Protein AF-A0A975Y784-F1 (afdb_monomer)

Secondary structure (DSSP, 8-state):
----PEEEEEEEE--HHHHHHHH-GGGHHHHHHHHHHHHHHHHTTEEEEEEEET---TT-TT-----------PPP---------PPPP------

Foldseek 3Di:
DPLDQAEEEEEDEDPPVCPCVCCDDPNVNVVVVVVVVQVVSVVVSHGYDYHYPPDDPPPPPPDPPPDDDDDDDDDDPDDDDDDDDDDDDDDDDDD

Solvent-accessible surface area (backbone atoms only — not comparable to full-atom values): 6583 Å² total; per-residue (Å²): 130,90,79,77,57,46,81,45,80,46,78,47,75,66,58,79,88,47,41,64,65,48,35,30,86,92,39,51,45,40,51,52,54,51,52,54,51,42,55,55,27,48,77,70,50,28,43,67,49,82,44,58,57,96,54,83,78,86,76,67,90,78,68,80,78,88,72,81,82,70,91,74,75,80,80,81,82,82,78,86,83,88,80,90,82,82,86,83,88,86,84,86,84,89,132

Structure (mmCIF, N/CA/C/O backbone):
data_AF-A0A975Y784-F1
#
_entry.id   AF-A0A975Y784-F1
#
loop_
_atom_site.group_PDB
_atom_site.id
_atom_site.type_symbol
_atom_site.label_atom_id
_atom_site.label_alt_id
_atom_site.label_comp_id
_atom_site.label_asym_id
_atom_site.label_entity_id
_atom_site.label_seq_id
_atom_site.pdbx_PDB_ins_code
_atom_site.Cartn_x
_atom_site.Cartn_y
_atom_site.Cartn_z
_atom_site.occupancy
_atom_site.B_iso_or_equiv
_atom_site.auth_seq_id
_atom_site.auth_comp_id
_atom_site.auth_asym_id
_atom_site.auth_atom_id
_atom_site.pdbx_PDB_model_num
ATOM 1 N N . MET A 1 1 ? -15.851 8.332 25.802 1.00 43.16 1 MET A N 1
ATOM 2 C CA . MET A 1 1 ? -15.569 6.884 25.721 1.00 43.16 1 MET A CA 1
ATOM 3 C C . MET A 1 1 ? -14.298 6.719 24.912 1.00 43.16 1 MET A C 1
ATOM 5 O O . MET A 1 1 ? -14.251 7.254 23.812 1.00 43.16 1 MET A O 1
ATOM 9 N N . SER A 1 2 ? -13.258 6.079 25.451 1.00 53.00 2 SER A N 1
ATOM 10 C CA . SER A 1 2 ? -12.060 5.758 24.670 1.00 53.00 2 SER A CA 1
ATOM 11 C C . SER A 1 2 ? -12.402 4.603 23.728 1.00 53.00 2 SER A C 1
ATOM 13 O O . SER A 1 2 ? -12.475 3.443 24.130 1.00 53.00 2 SER A O 1
ATOM 15 N N . HIS A 1 3 ? -12.689 4.920 22.467 1.00 62.72 3 HIS A N 1
ATOM 16 C CA . HIS A 1 3 ? -12.816 3.895 21.438 1.00 62.72 3 HIS A CA 1
ATOM 17 C C . HIS A 1 3 ? -11.409 3.402 21.112 1.00 62.72 3 HIS A C 1
ATOM 19 O O . HIS A 1 3 ? -10.681 4.020 20.343 1.00 62.72 3 HIS A O 1
ATOM 25 N N . THR A 1 4 ? -10.996 2.312 21.755 1.00 78.19 4 THR A N 1
ATOM 26 C CA . THR A 1 4 ? -9.756 1.630 21.387 1.00 78.19 4 THR A CA 1
ATOM 27 C C . THR A 1 4 ? -9.954 1.013 20.005 1.00 78.19 4 THR A C 1
ATOM 29 O O . THR A 1 4 ? -10.751 0.091 19.823 1.00 78.19 4 THR A O 1
ATOM 32 N N . LEU A 1 5 ? -9.276 1.570 19.000 1.00 82.19 5 LEU A N 1
ATOM 33 C CA . LEU A 1 5 ? -9.321 1.036 17.641 1.00 82.19 5 LEU A CA 1
ATOM 34 C C . LEU A 1 5 ? -8.678 -0.355 17.625 1.00 82.19 5 LEU A C 1
ATOM 36 O O . LEU A 1 5 ? -7.590 -0.569 18.168 1.00 82.19 5 LEU A O 1
ATOM 40 N N . LYS A 1 6 ? -9.344 -1.320 1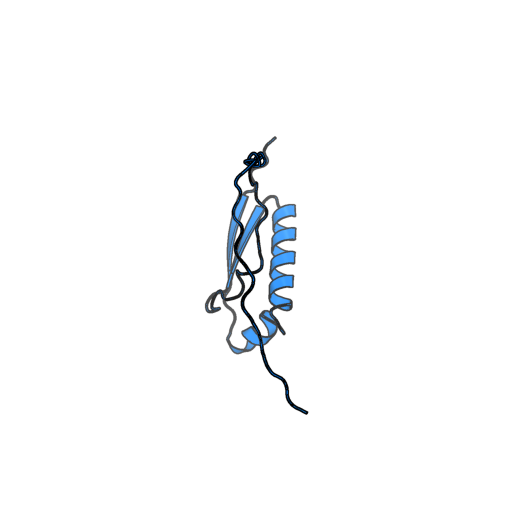6.988 1.00 91.69 6 LY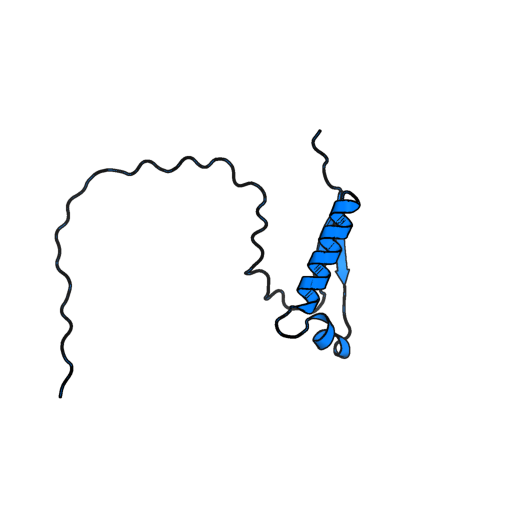S A N 1
ATOM 41 C CA . LYS A 1 6 ? -8.805 -2.679 16.841 1.00 91.69 6 LYS A CA 1
ATOM 42 C C . LYS A 1 6 ? -7.617 -2.650 15.881 1.00 91.69 6 LYS A C 1
ATOM 44 O O . LYS A 1 6 ? -7.666 -1.994 14.849 1.00 91.69 6 LYS A O 1
ATOM 49 N N . ARG A 1 7 ? -6.537 -3.367 16.186 1.00 94.12 7 ARG A N 1
ATOM 50 C CA . ARG A 1 7 ? -5.318 -3.336 15.360 1.00 94.12 7 ARG A CA 1
ATOM 51 C C . ARG A 1 7 ? -5.335 -4.450 14.317 1.00 94.12 7 ARG A C 1
ATOM 53 O O . ARG A 1 7 ? -5.647 -5.590 14.647 1.00 94.12 7 ARG A O 1
ATOM 60 N N . ALA A 1 8 ? -4.957 -4.127 13.085 1.00 94.06 8 ALA A N 1
ATOM 61 C CA . ALA A 1 8 ? -4.823 -5.078 11.987 1.00 94.06 8 ALA A CA 1
ATOM 62 C C . ALA A 1 8 ? -3.471 -4.914 11.275 1.00 94.06 8 ALA A C 1
ATOM 64 O O . ALA A 1 8 ? -3.012 -3.803 11.010 1.00 94.06 8 ALA A O 1
ATOM 65 N N . TRP A 1 9 ? -2.817 -6.033 10.966 1.00 95.50 9 TRP A N 1
ATOM 66 C CA . TRP A 1 9 ? -1.533 -6.070 10.264 1.00 95.50 9 TRP A CA 1
ATOM 67 C C . TRP A 1 9 ? -1.701 -6.746 8.912 1.00 95.50 9 TRP A C 1
ATOM 69 O O . TRP A 1 9 ? -2.151 -7.886 8.834 1.00 95.50 9 TRP A O 1
ATOM 79 N N . ILE A 1 10 ? -1.320 -6.038 7.853 1.00 93.81 10 ILE A N 1
ATOM 80 C CA . ILE A 1 10 ? -1.427 -6.512 6.478 1.00 93.81 10 ILE A CA 1
ATOM 81 C C . ILE A 1 10 ? -0.017 -6.592 5.909 1.00 93.81 10 ILE A C 1
ATOM 83 O O . ILE A 1 10 ? 0.699 -5.595 5.876 1.00 93.81 10 ILE A O 1
ATOM 87 N N . ARG A 1 11 ? 0.381 -7.774 5.439 1.00 94.25 11 ARG A N 1
ATOM 88 C CA . ARG A 1 11 ? 1.626 -7.969 4.695 1.00 94.25 11 ARG A CA 1
ATOM 89 C C . ARG A 1 11 ? 1.287 -8.403 3.281 1.00 94.25 11 ARG A C 1
ATOM 91 O O . ARG A 1 11 ? 0.606 -9.407 3.100 1.00 94.25 11 ARG A O 1
ATOM 98 N N . ILE A 1 12 ? 1.772 -7.6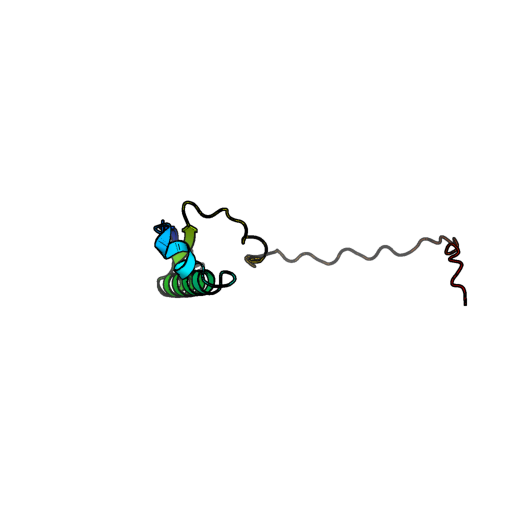53 2.299 1.00 92.75 12 ILE A N 1
ATOM 99 C CA . ILE A 1 12 ? 1.522 -7.920 0.880 1.00 92.75 12 ILE A CA 1
ATOM 100 C C . ILE A 1 12 ? 2.857 -8.141 0.178 1.00 92.75 12 ILE A C 1
ATOM 102 O O . ILE A 1 12 ? 3.834 -7.439 0.440 1.00 92.75 12 ILE A O 1
ATOM 106 N N . ALA A 1 13 ? 2.900 -9.126 -0.710 1.00 94.00 13 ALA A N 1
ATOM 107 C CA . ALA A 1 13 ? 3.997 -9.334 -1.639 1.00 94.00 13 ALA A CA 1
ATOM 108 C C . ALA A 1 13 ? 3.503 -9.018 -3.052 1.00 94.00 13 ALA A C 1
ATOM 110 O O . ALA A 1 13 ? 2.372 -9.345 -3.403 1.00 94.00 13 ALA A O 1
ATOM 111 N N . PHE A 1 14 ? 4.362 -8.391 -3.849 1.00 92.12 14 PHE A N 1
ATOM 112 C CA . PHE A 1 14 ? 4.106 -8.131 -5.260 1.00 92.12 14 PHE A CA 1
ATOM 113 C C . PHE A 1 14 ? 5.141 -8.870 -6.090 1.00 92.12 14 PHE A C 1
ATOM 115 O O . PHE A 1 14 ? 6.316 -8.923 -5.698 1.00 92.12 14 PHE A O 1
ATOM 122 N N . ASP A 1 15 ? 4.705 -9.395 -7.233 1.00 94.50 15 ASP A N 1
ATOM 123 C CA . ASP A 1 15 ? 5.631 -9.920 -8.224 1.00 94.50 15 ASP A CA 1
ATOM 124 C C . ASP A 1 15 ? 6.592 -8.809 -8.669 1.00 94.50 15 ASP A C 1
ATOM 126 O O . ASP A 1 15 ? 6.253 -7.622 -8.707 1.00 94.50 15 ASP A O 1
ATOM 130 N N . SER A 1 16 ? 7.817 -9.206 -8.978 1.00 89.44 16 SER A N 1
ATOM 131 C CA . SER A 1 16 ? 8.884 -8.365 -9.499 1.00 89.44 16 SER A CA 1
ATOM 132 C C . SER A 1 16 ? 8.444 -7.495 -10.681 1.00 89.44 16 SER A C 1
ATOM 134 O O . SER A 1 16 ? 8.769 -6.306 -10.695 1.00 89.44 16 SER A O 1
ATOM 136 N N . GLU A 1 17 ? 7.644 -8.039 -11.602 1.00 94.31 17 GLU A N 1
ATOM 137 C CA . GLU A 1 17 ? 7.126 -7.326 -12.779 1.00 94.31 17 GLU A CA 1
ATOM 138 C C . GLU A 1 17 ? 6.140 -6.204 -12.414 1.00 94.31 17 GLU A C 1
ATOM 140 O O . GLU A 1 17 ? 6.040 -5.188 -13.109 1.00 94.31 17 GLU A O 1
ATOM 145 N N . ASP A 1 18 ? 5.448 -6.340 -11.281 1.00 94.31 18 ASP A N 1
ATOM 146 C CA . ASP A 1 18 ? 4.439 -5.387 -10.822 1.00 94.31 18 ASP A CA 1
ATOM 147 C C . ASP A 1 18 ? 4.963 -4.394 -9.786 1.00 94.31 18 ASP A C 1
ATOM 149 O O . ASP A 1 18 ? 4.364 -3.328 -9.610 1.00 94.31 18 ASP A O 1
ATOM 153 N N . LYS A 1 19 ? 6.117 -4.662 -9.153 1.00 91.31 19 LYS A N 1
ATOM 154 C CA . LYS A 1 19 ? 6.731 -3.745 -8.176 1.00 91.31 19 LYS A CA 1
ATOM 155 C C . LYS A 1 19 ? 6.822 -2.322 -8.724 1.00 91.31 19 LYS A C 1
ATOM 157 O O . LYS A 1 19 ? 6.379 -1.384 -8.065 1.00 91.31 19 LYS A O 1
ATOM 162 N N . GLY A 1 20 ? 7.318 -2.141 -9.948 1.00 92.06 20 GLY A N 1
ATOM 163 C CA . GLY A 1 20 ? 7.443 -0.811 -10.556 1.00 92.06 20 GLY A CA 1
ATOM 164 C C . GLY A 1 20 ? 6.116 -0.043 -10.627 1.00 92.06 20 GLY A C 1
ATOM 165 O O . GLY A 1 20 ? 6.072 1.151 -10.320 1.00 92.06 20 GLY A O 1
ATOM 166 N N . LYS A 1 21 ? 5.020 -0.735 -10.960 1.00 94.50 21 LYS A N 1
ATOM 167 C CA . LYS A 1 21 ? 3.670 -0.154 -11.048 1.00 94.50 21 LYS A CA 1
ATOM 168 C C . LYS A 1 21 ? 3.119 0.171 -9.661 1.00 94.50 21 LYS A C 1
ATOM 170 O O . LYS A 1 21 ? 2.557 1.245 -9.455 1.00 94.50 21 LYS A O 1
ATOM 175 N N . VAL A 1 22 ? 3.317 -0.730 -8.702 1.00 94.25 22 VAL A N 1
ATOM 176 C CA . VAL A 1 22 ? 2.811 -0.610 -7.329 1.00 94.25 22 VAL A CA 1
ATOM 177 C C . VAL A 1 22 ? 3.508 0.506 -6.561 1.00 94.25 22 VAL A C 1
ATOM 179 O O . VAL A 1 22 ? 2.838 1.341 -5.960 1.00 94.25 22 VAL A O 1
ATOM 182 N N . PHE A 1 23 ? 4.841 0.571 -6.598 1.00 93.62 23 PHE A N 1
ATOM 183 C CA . PHE A 1 23 ? 5.567 1.693 -6.001 1.00 93.62 23 PHE A CA 1
ATOM 184 C C . PHE A 1 23 ? 5.239 2.990 -6.748 1.00 93.62 23 PHE A C 1
ATOM 186 O O . PHE A 1 23 ? 4.977 4.027 -6.130 1.00 93.62 23 PHE A O 1
ATOM 193 N N . GLY A 1 24 ? 5.175 2.927 -8.079 1.00 95.00 24 GLY A N 1
ATOM 194 C CA . GLY A 1 24 ? 4.991 4.090 -8.932 1.00 95.00 24 GLY A CA 1
ATOM 195 C C . GLY A 1 24 ? 6.189 5.043 -8.870 1.00 95.00 24 GLY A C 1
ATOM 196 O O . GLY A 1 24 ? 7.125 4.895 -8.079 1.00 95.00 24 GLY A O 1
ATOM 197 N N . ARG A 1 25 ? 6.174 6.079 -9.713 1.00 94.12 25 ARG A N 1
ATOM 198 C CA . ARG A 1 25 ? 7.266 7.063 -9.753 1.00 94.12 25 ARG A CA 1
ATOM 199 C C . ARG A 1 25 ? 7.338 7.843 -8.435 1.00 94.12 25 ARG A C 1
ATOM 201 O O . ARG A 1 25 ? 6.411 8.595 -8.122 1.00 94.12 25 ARG A O 1
ATOM 208 N N . GLY A 1 26 ? 8.448 7.682 -7.714 1.00 93.00 26 GLY A N 1
ATOM 209 C CA . GLY A 1 26 ? 8.701 8.330 -6.423 1.00 93.00 26 GLY A CA 1
ATOM 210 C C . GLY A 1 26 ? 7.880 7.763 -5.261 1.00 93.00 26 GLY A C 1
ATOM 211 O O . GLY A 1 26 ? 7.694 8.455 -4.270 1.00 93.00 26 GLY A O 1
ATOM 212 N N . GLY A 1 27 ? 7.322 6.552 -5.384 1.00 93.50 27 GLY A N 1
ATOM 213 C CA . GLY A 1 27 ? 6.507 5.959 -4.317 1.00 93.50 27 GLY A CA 1
ATOM 214 C C . GLY A 1 27 ? 5.069 6.489 -4.243 1.00 93.50 27 GLY A C 1
ATOM 215 O O . GLY A 1 27 ? 4.339 6.145 -3.318 1.00 93.50 27 GLY A O 1
ATOM 216 N N . ARG A 1 28 ? 4.637 7.332 -5.191 1.00 96.12 28 ARG A N 1
ATOM 217 C CA 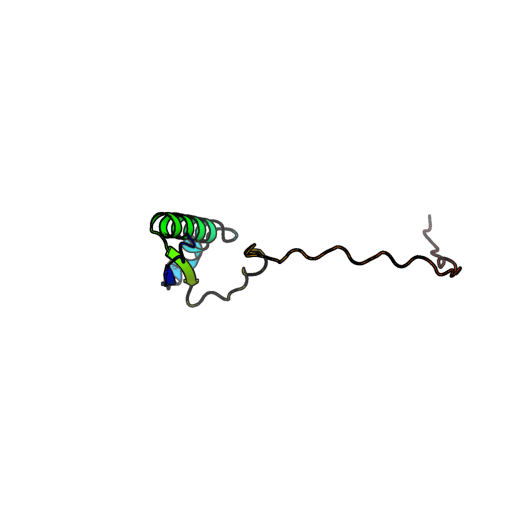. ARG A 1 28 ? 3.320 7.994 -5.133 1.00 96.12 28 ARG A CA 1
ATOM 218 C C . ARG A 1 28 ? 2.153 7.013 -5.115 1.00 96.12 28 ARG A C 1
ATOM 220 O O . ARG A 1 28 ? 1.197 7.231 -4.379 1.00 96.12 28 ARG A O 1
ATOM 227 N N . ASN A 1 29 ? 2.234 5.943 -5.905 1.00 96.56 29 ASN A N 1
ATOM 228 C CA . ASN A 1 29 ? 1.139 4.982 -5.986 1.00 96.56 29 ASN A CA 1
ATOM 229 C C . ASN A 1 29 ? 1.020 4.188 -4.680 1.00 96.56 29 ASN A C 1
ATOM 231 O O . ASN A 1 29 ? -0.058 4.107 -4.097 1.00 96.56 29 ASN A O 1
ATOM 235 N N . ILE A 1 30 ? 2.142 3.705 -4.137 1.00 94.50 30 ILE A N 1
ATOM 236 C CA . ILE A 1 30 ? 2.096 2.971 -2.873 1.00 94.50 30 ILE A CA 1
ATOM 237 C C . ILE A 1 30 ? 1.666 3.848 -1.691 1.00 94.50 30 ILE A C 1
ATOM 239 O O . ILE A 1 30 ? 0.999 3.357 -0.783 1.00 94.50 30 ILE A O 1
ATOM 243 N N . GLN A 1 31 ? 1.995 5.143 -1.706 1.00 95.25 31 GLN A N 1
ATOM 244 C CA . GLN A 1 31 ? 1.489 6.078 -0.701 1.00 95.25 31 GLN A CA 1
ATOM 245 C C . GLN A 1 31 ? -0.027 6.278 -0.825 1.00 95.25 31 GLN A C 1
ATOM 247 O O . GLN A 1 31 ? -0.719 6.221 0.185 1.00 95.25 31 GLN A O 1
ATOM 252 N N . ALA A 1 32 ? -0.569 6.400 -2.042 1.00 96.81 32 ALA A N 1
ATOM 253 C CA . ALA A 1 32 ? -2.017 6.467 -2.246 1.00 96.81 32 ALA A CA 1
ATOM 254 C C . ALA A 1 32 ? -2.730 5.209 -1.719 1.00 96.81 32 ALA A C 1
ATOM 256 O O . ALA A 1 32 ? -3.722 5.315 -1.000 1.00 96.81 32 ALA A O 1
ATOM 257 N N . ILE A 1 33 ? -2.184 4.021 -2.003 1.00 95.12 33 ILE A N 1
ATOM 258 C CA . ILE A 1 33 ? -2.706 2.747 -1.487 1.00 95.12 33 ILE A CA 1
ATOM 259 C C . ILE A 1 33 ? -2.712 2.737 0.051 1.00 95.12 33 ILE A C 1
ATOM 261 O O . ILE A 1 33 ? -3.722 2.375 0.655 1.00 95.12 33 ILE A O 1
ATOM 265 N N . ARG A 1 34 ? -1.618 3.171 0.698 1.00 95.19 34 ARG A N 1
ATOM 266 C CA . ARG A 1 34 ? -1.532 3.281 2.168 1.00 95.19 34 ARG A CA 1
ATOM 267 C C . ARG A 1 34 ? -2.617 4.195 2.734 1.00 95.19 34 ARG A C 1
ATOM 269 O O . ARG A 1 34 ? -3.288 3.798 3.682 1.00 95.19 34 ARG A O 1
ATOM 276 N N . THR A 1 35 ? -2.813 5.370 2.137 1.00 96.25 35 THR A N 1
ATOM 277 C CA . THR A 1 35 ? -3.824 6.340 2.578 1.00 96.25 35 THR A CA 1
ATOM 278 C C . THR A 1 35 ? -5.238 5.775 2.478 1.00 96.25 35 THR A C 1
ATOM 280 O O . THR A 1 35 ? -6.000 5.868 3.436 1.00 96.25 35 THR A O 1
ATOM 283 N N . VAL A 1 36 ? -5.586 5.142 1.353 1.00 97.19 36 VAL A N 1
ATOM 284 C CA . VAL A 1 36 ? -6.925 4.558 1.155 1.00 97.19 36 VAL A CA 1
ATOM 285 C C . VAL A 1 36 ? -7.197 3.438 2.161 1.00 97.19 36 VAL A C 1
ATOM 287 O O . VAL A 1 36 ? -8.286 3.376 2.731 1.00 97.19 36 VAL A O 1
ATOM 290 N N . ILE A 1 37 ? -6.210 2.575 2.416 1.00 96.19 37 ILE A N 1
ATOM 291 C CA . ILE A 1 37 ? -6.338 1.495 3.403 1.00 96.19 37 ILE A CA 1
ATOM 292 C C . ILE A 1 37 ? -6.517 2.062 4.814 1.00 96.19 37 ILE A C 1
ATOM 294 O O . ILE A 1 37 ? -7.386 1.586 5.539 1.00 96.19 37 ILE A O 1
ATOM 298 N N . ALA A 1 38 ? -5.735 3.075 5.198 1.00 94.31 38 ALA A N 1
ATOM 299 C CA . ALA A 1 38 ? -5.835 3.687 6.522 1.00 94.31 38 ALA A CA 1
ATOM 300 C C . ALA A 1 38 ? -7.209 4.342 6.741 1.00 94.31 38 ALA A C 1
ATOM 302 O O . ALA A 1 38 ? -7.862 4.052 7.739 1.00 94.31 38 ALA A O 1
ATOM 303 N N . ALA A 1 39 ? -7.691 5.124 5.769 1.00 95.94 39 ALA A N 1
ATOM 304 C CA . ALA A 1 39 ? -9.012 5.752 5.835 1.00 95.94 39 ALA A CA 1
ATOM 305 C C . ALA A 1 39 ? -10.143 4.712 5.907 1.00 95.94 39 ALA A C 1
ATOM 307 O O . ALA A 1 39 ? -11.074 4.838 6.698 1.00 95.94 39 ALA A O 1
ATOM 308 N N . SER A 1 40 ? -10.046 3.641 5.114 1.00 96.12 40 SER A N 1
ATOM 309 C CA . SER A 1 40 ? -11.033 2.554 5.143 1.00 96.12 40 SER A CA 1
ATOM 310 C C . SER A 1 40 ? -11.030 1.814 6.485 1.00 96.12 40 SER A C 1
ATOM 312 O O . SER A 1 40 ? -12.086 1.426 6.980 1.00 96.12 40 SER A O 1
ATOM 314 N N . ALA A 1 41 ? -9.851 1.624 7.083 1.00 94.56 41 ALA A N 1
ATOM 315 C CA . ALA A 1 41 ? -9.709 0.995 8.389 1.00 94.56 41 ALA A CA 1
ATOM 316 C C . ALA A 1 41 ? -10.325 1.848 9.500 1.00 94.56 41 ALA A C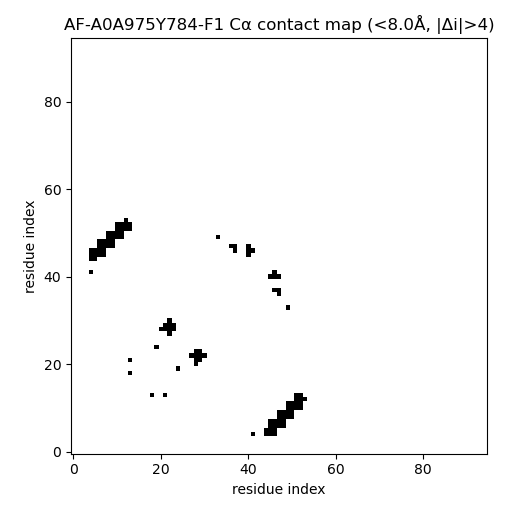 1
ATOM 318 O O . ALA A 1 41 ? -11.072 1.317 10.320 1.00 94.56 41 ALA A O 1
ATOM 319 N N . GLU A 1 42 ? -10.071 3.156 9.487 1.00 92.56 42 GLU A N 1
ATOM 320 C CA . GLU A 1 42 ? -10.622 4.099 10.459 1.00 92.56 42 GLU A CA 1
ATOM 321 C C . GLU A 1 42 ? -12.157 4.087 10.438 1.00 92.56 42 GLU A C 1
ATOM 323 O O . GLU A 1 42 ? -12.787 3.925 11.484 1.00 92.56 42 GLU A O 1
ATOM 328 N N . LEU A 1 43 ? -12.760 4.119 9.241 1.00 94.00 43 LEU A N 1
ATOM 329 C CA . LEU A 1 43 ? -14.214 4.002 9.060 1.00 94.00 43 LEU A CA 1
ATOM 330 C C . LEU A 1 43 ? -14.784 2.681 9.602 1.00 94.00 43 LEU A C 1
ATOM 332 O O . LEU A 1 43 ? -15.943 2.626 10.009 1.00 94.00 43 LEU A O 1
ATOM 336 N N . ALA A 1 44 ? -13.976 1.621 9.624 1.00 93.75 44 ALA A N 1
ATOM 337 C CA . ALA A 1 44 ? -14.344 0.319 10.171 1.00 93.75 44 ALA A CA 1
ATOM 338 C C . ALA A 1 44 ? -14.021 0.164 11.674 1.00 93.75 44 ALA A C 1
ATOM 340 O O . ALA A 1 44 ? -14.291 -0.893 12.247 1.00 93.75 44 ALA A O 1
ATOM 341 N N . GLY A 1 45 ? -13.440 1.178 12.327 1.00 94.12 45 GLY A N 1
ATOM 342 C CA . GLY A 1 45 ? -13.020 1.113 13.731 1.00 94.12 45 GLY A CA 1
ATOM 343 C C . GLY A 1 45 ? -11.705 0.353 13.959 1.00 94.12 45 GLY A C 1
ATOM 344 O O . GLY A 1 45 ? -11.490 -0.216 15.036 1.00 94.12 45 GLY A O 1
ATOM 345 N N . TYR A 1 46 ? -10.832 0.325 12.950 1.00 95.12 46 TYR A N 1
ATOM 346 C CA . TYR A 1 46 ? -9.524 -0.323 12.989 1.00 95.12 46 TYR A CA 1
ATOM 347 C C . TYR A 1 46 ? -8.370 0.667 12.784 1.00 95.12 46 TYR A C 1
ATOM 349 O O . TYR A 1 46 ? -8.489 1.662 12.081 1.00 95.12 46 TYR A O 1
ATOM 357 N N . SER A 1 47 ? -7.210 0.328 13.343 1.00 92.19 47 SER A N 1
ATOM 358 C CA . SER A 1 47 ? -5.906 0.895 12.990 1.00 92.19 47 SER A CA 1
ATOM 359 C C . SER A 1 47 ? -5.102 -0.159 12.224 1.00 92.19 47 SER A C 1
ATOM 361 O O . SER A 1 47 ? -5.000 -1.308 12.669 1.00 92.19 47 SER A O 1
ATOM 363 N N . VAL A 1 48 ? -4.552 0.200 11.059 1.00 95.19 48 VAL A N 1
ATOM 364 C CA . VAL A 1 48 ? -3.873 -0.740 10.152 1.00 95.19 48 VAL A CA 1
ATOM 365 C C . VAL A 1 48 ? -2.395 -0.408 9.982 1.00 95.19 48 VAL A C 1
ATOM 367 O O . VAL A 1 48 ? -2.019 0.729 9.718 1.00 95.19 48 VAL A O 1
ATOM 370 N N . TYR A 1 49 ? -1.556 -1.442 10.032 1.00 93.94 49 TYR A N 1
ATOM 371 C CA . TYR A 1 49 ? -0.162 -1.385 9.598 1.00 93.94 49 TYR A CA 1
ATOM 372 C C . TYR A 1 49 ? 0.022 -2.203 8.315 1.00 93.94 49 TYR A C 1
ATOM 374 O O . TYR A 1 49 ? -0.225 -3.411 8.306 1.00 93.94 49 TYR A O 1
ATOM 382 N N . LEU A 1 50 ? 0.468 -1.543 7.241 1.00 93.69 50 LEU A N 1
ATOM 383 C CA . LEU A 1 50 ? 0.752 -2.170 5.949 1.00 93.69 50 LEU A CA 1
ATOM 384 C C . LEU A 1 50 ? 2.260 -2.368 5.746 1.00 93.69 50 LEU A C 1
ATOM 386 O O . LEU A 1 50 ? 3.025 -1.400 5.668 1.00 93.69 50 LEU A O 1
ATOM 390 N N . ASP A 1 51 ? 2.664 -3.619 5.567 1.00 91.38 51 ASP A N 1
ATOM 391 C CA . ASP A 1 51 ? 4.023 -4.048 5.258 1.00 91.38 51 ASP A CA 1
ATOM 392 C C . ASP A 1 51 ? 4.118 -4.603 3.834 1.00 91.38 51 ASP A C 1
ATOM 394 O O . ASP A 1 51 ? 3.218 -5.302 3.364 1.00 91.38 51 ASP A O 1
ATOM 398 N N . ILE A 1 52 ? 5.222 -4.312 3.148 1.00 91.38 52 ILE A N 1
ATOM 399 C CA . ILE A 1 52 ? 5.453 -4.787 1.780 1.00 91.38 52 ILE A CA 1
ATOM 400 C C . ILE A 1 52 ? 6.670 -5.691 1.793 1.00 91.38 52 ILE A C 1
ATOM 402 O O . ILE A 1 52 ? 7.801 -5.243 1.987 1.00 91.38 52 ILE A O 1
ATOM 406 N N . TYR A 1 53 ? 6.427 -6.975 1.568 1.00 88.12 53 TYR A N 1
ATOM 407 C CA . TYR A 1 53 ? 7.467 -7.985 1.579 1.00 88.12 53 TYR A CA 1
ATOM 408 C C . TYR A 1 53 ? 8.447 -7.785 0.413 1.00 88.12 53 TYR A C 1
ATOM 410 O O . TYR A 1 53 ? 8.052 -7.538 -0.728 1.00 88.12 53 TYR A O 1
ATOM 418 N N . GLY A 1 54 ? 9.747 -7.890 0.699 1.00 79.12 54 GLY A N 1
ATOM 419 C CA . GLY A 1 54 ? 10.796 -7.734 -0.312 1.00 79.12 54 GLY A CA 1
ATOM 420 C C . GLY A 1 54 ? 10.963 -6.302 -0.840 1.00 79.12 54 GLY A C 1
ATOM 421 O O . GLY A 1 54 ? 11.495 -6.125 -1.939 1.00 79.12 54 GLY A O 1
ATOM 422 N N . SER A 1 55 ? 10.492 -5.301 -0.089 1.00 69.44 55 SER A N 1
ATOM 423 C CA . SER A 1 55 ? 10.861 -3.892 -0.239 1.00 69.44 55 SER A CA 1
ATOM 424 C C . SER A 1 55 ? 11.804 -3.521 0.897 1.00 69.44 55 SER A C 1
ATOM 426 O O . SER A 1 55 ? 11.437 -3.659 2.062 1.00 69.44 55 SER A O 1
ATOM 428 N N . THR A 1 56 ? 13.005 -3.023 0.601 1.00 59.41 56 THR A N 1
ATOM 429 C CA . THR A 1 56 ? 13.814 -2.365 1.633 1.00 59.41 56 THR A CA 1
ATOM 430 C C . THR A 1 56 ? 13.025 -1.158 2.139 1.00 59.41 56 THR A C 1
ATOM 432 O O . THR A 1 56 ? 12.510 -0.360 1.355 1.00 59.41 56 THR A O 1
ATOM 435 N N . ALA A 1 57 ? 12.849 -1.056 3.455 1.00 55.69 57 ALA A N 1
ATOM 436 C CA . ALA A 1 57 ? 12.024 -0.049 4.121 1.00 55.69 57 ALA A CA 1
ATOM 437 C C . ALA A 1 57 ? 12.650 1.367 4.088 1.00 55.69 57 ALA A C 1
ATOM 439 O O . ALA A 1 57 ? 12.655 2.067 5.093 1.00 55.69 57 ALA A O 1
ATOM 440 N N . GLN A 1 58 ? 13.178 1.805 2.942 1.00 52.41 58 GLN A N 1
ATOM 441 C CA . GLN A 1 58 ? 13.875 3.086 2.759 1.00 52.41 58 GLN A CA 1
ATOM 442 C C . GLN A 1 58 ? 12.943 4.311 2.683 1.00 52.41 58 GLN A C 1
ATOM 444 O O . GLN A 1 58 ? 13.369 5.372 2.252 1.00 52.41 58 GLN A O 1
ATOM 449 N N . ASN A 1 59 ? 11.671 4.196 3.078 1.00 50.06 59 ASN A N 1
ATOM 450 C CA . ASN A 1 59 ? 10.721 5.318 3.041 1.00 50.06 59 ASN A CA 1
ATOM 451 C C . ASN A 1 59 ? 10.014 5.553 4.386 1.00 50.06 59 ASN A C 1
ATOM 453 O O . ASN A 1 59 ? 8.858 5.971 4.422 1.00 50.06 59 ASN A O 1
ATOM 457 N N . ARG A 1 60 ? 10.681 5.225 5.502 1.00 52.25 60 ARG A N 1
ATOM 458 C CA . ARG A 1 60 ? 10.200 5.551 6.856 1.00 52.25 60 ARG A CA 1
ATOM 459 C C . ARG A 1 60 ? 10.598 6.956 7.329 1.00 52.25 60 ARG A C 1
ATOM 461 O O . ARG A 1 60 ? 10.151 7.355 8.394 1.00 52.25 60 ARG A O 1
ATOM 468 N N . ASP A 1 61 ? 11.333 7.728 6.530 1.00 45.91 61 ASP A N 1
ATOM 469 C CA . ASP A 1 61 ? 11.848 9.044 6.943 1.00 45.91 61 ASP A CA 1
ATOM 470 C C . ASP A 1 61 ? 10.830 10.201 6.829 1.00 45.91 61 ASP A C 1
ATOM 472 O O . ASP A 1 61 ? 11.187 11.353 7.053 1.00 45.91 61 ASP A O 1
ATOM 476 N N . GLY A 1 62 ? 9.561 9.932 6.489 1.00 46.31 62 GLY A N 1
ATOM 477 C CA . GLY A 1 62 ? 8.552 10.981 6.256 1.00 46.31 62 GLY A CA 1
ATOM 478 C C . GLY A 1 62 ? 7.218 10.830 6.989 1.00 46.31 62 GLY A C 1
ATOM 479 O O . GLY A 1 62 ? 6.337 11.656 6.785 1.00 46.31 62 GLY A O 1
ATOM 480 N N . MET A 1 63 ? 7.037 9.796 7.813 1.00 45.00 63 MET A N 1
ATOM 481 C CA . MET A 1 63 ? 5.791 9.580 8.560 1.00 45.00 63 MET A CA 1
ATOM 482 C C . MET A 1 63 ? 6.078 9.738 10.053 1.00 45.00 63 MET A C 1
ATOM 484 O O . MET A 1 63 ? 6.238 8.750 10.770 1.00 45.00 63 MET A O 1
ATOM 488 N N . SER A 1 64 ? 6.167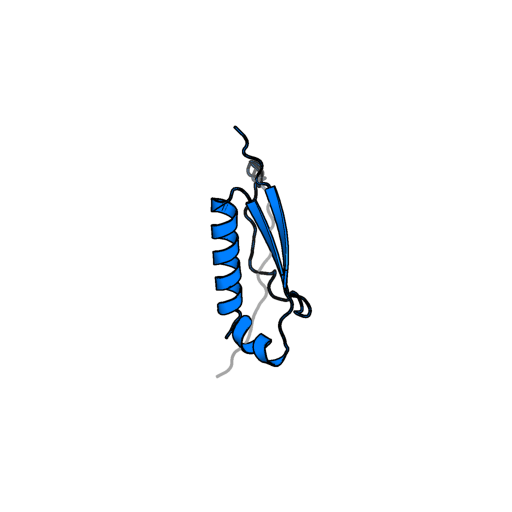 10.982 10.526 1.00 41.75 64 SER A N 1
ATOM 489 C CA . SER A 1 64 ? 5.903 11.266 11.935 1.00 41.75 64 SER A CA 1
ATOM 490 C C . SER A 1 64 ? 4.429 10.943 12.174 1.00 41.75 64 SER A C 1
ATOM 492 O O . SER A 1 64 ? 3.553 11.723 11.806 1.00 41.75 64 SER A O 1
ATOM 494 N N . PHE A 1 65 ? 4.154 9.756 12.711 1.00 41.88 65 PHE A N 1
ATOM 495 C CA . PHE A 1 65 ? 2.903 9.518 13.416 1.00 41.88 65 PHE A CA 1
ATOM 496 C C . PHE A 1 65 ? 2.882 10.512 14.577 1.00 41.88 65 PHE A C 1
ATOM 498 O O . PHE A 1 65 ? 3.659 10.388 15.523 1.00 41.88 65 PHE A O 1
ATOM 505 N N . ASP A 1 66 ? 2.065 11.548 14.429 1.00 43.62 66 ASP A N 1
ATOM 506 C CA . ASP A 1 66 ? 1.682 12.459 15.497 1.00 43.62 66 ASP A CA 1
ATOM 507 C C . ASP A 1 66 ? 0.718 11.696 16.415 1.00 43.62 66 ASP A C 1
ATOM 509 O O . ASP A 1 66 ? -0.498 11.812 16.318 1.00 43.62 66 ASP A O 1
ATOM 513 N N . GLU A 1 67 ? 1.269 10.799 17.231 1.00 43.94 67 GLU A N 1
ATOM 514 C CA . GLU A 1 67 ? 0.577 10.234 18.385 1.00 43.94 67 GLU A CA 1
ATOM 515 C C . GLU A 1 67 ? 1.256 10.803 19.638 1.00 43.94 67 GLU A C 1
ATOM 517 O O . GLU A 1 67 ? 2.333 10.372 20.046 1.00 43.94 67 GLU A O 1
ATOM 522 N N . GLU A 1 68 ? 0.611 11.838 20.182 1.00 49.25 68 GLU A N 1
ATOM 523 C CA . GLU A 1 68 ? 0.621 12.246 21.591 1.00 49.25 68 GLU A CA 1
ATOM 524 C C . GLU A 1 68 ? 2.003 12.442 22.240 1.00 49.25 68 GLU A C 1
ATOM 526 O O . GLU A 1 68 ? 2.469 11.638 23.047 1.00 49.25 68 GLU A O 1
ATOM 531 N N . GLN A 1 69 ? 2.624 13.600 21.987 1.00 39.12 69 GLN A N 1
ATOM 532 C CA . GLN A 1 69 ? 3.620 14.159 22.905 1.00 39.12 69 GLN A CA 1
ATOM 533 C C . GLN A 1 69 ? 2.942 15.152 23.853 1.00 39.12 69 GLN A C 1
ATOM 535 O O . GLN A 1 69 ? 2.813 16.341 23.578 1.00 39.12 69 GLN A O 1
ATOM 540 N N . GLU A 1 70 ? 2.459 14.586 24.955 1.00 44.81 70 GLU A N 1
ATOM 541 C CA . GLU A 1 70 ? 2.544 15.108 26.319 1.00 44.81 70 GLU A CA 1
ATOM 542 C C . GLU A 1 70 ? 3.103 16.539 26.434 1.00 44.81 70 GLU A C 1
ATOM 544 O O . GLU A 1 70 ? 4.246 16.824 26.069 1.00 44.81 70 GLU A O 1
ATOM 549 N N . GLU A 1 71 ? 2.257 17.411 26.977 1.00 48.31 71 GLU A N 1
ATOM 550 C CA . GLU A 1 71 ? 2.428 18.808 27.376 1.00 48.31 71 GLU A CA 1
ATOM 551 C C . GLU A 1 71 ? 3.823 19.127 27.972 1.00 48.31 71 GLU A C 1
ATOM 553 O O . GLU A 1 71 ? 4.015 19.278 29.178 1.00 48.31 71 GLU A O 1
ATOM 558 N N . ARG A 1 72 ? 4.855 19.230 27.125 1.00 50.78 72 ARG A N 1
ATOM 559 C CA . ARG A 1 72 ? 6.205 19.628 27.540 1.00 50.78 72 ARG A CA 1
ATOM 560 C C . ARG A 1 72 ? 6.263 21.142 27.672 1.00 50.78 72 ARG A C 1
ATOM 562 O O . ARG A 1 72 ? 6.483 21.866 26.702 1.00 50.78 72 ARG A O 1
ATOM 569 N N . LEU A 1 73 ? 6.094 21.601 28.909 1.00 56.06 73 LEU A N 1
ATOM 570 C CA . LEU A 1 73 ? 6.402 22.963 29.340 1.00 56.06 73 LEU A CA 1
ATOM 571 C C . LEU A 1 73 ? 7.756 23.426 28.758 1.00 56.06 73 LEU A C 1
ATOM 573 O O . LEU A 1 73 ? 8.729 22.662 28.784 1.00 56.06 73 LEU A O 1
ATOM 577 N N . PRO A 1 74 ? 7.862 24.668 28.250 1.00 57.50 74 PRO A N 1
ATOM 578 C CA . PRO A 1 74 ? 9.118 25.169 27.715 1.00 57.50 74 PRO A CA 1
ATOM 579 C C . PRO A 1 74 ? 10.174 25.260 28.830 1.00 57.50 74 PRO A C 1
ATOM 581 O O . PRO A 1 74 ? 9.864 25.716 29.935 1.00 57.50 74 PRO A O 1
ATOM 584 N N . PRO A 1 75 ? 11.437 24.873 28.567 1.00 54.75 75 PRO A N 1
ATOM 585 C CA . PRO A 1 75 ? 12.495 25.001 29.558 1.00 54.75 75 PRO A CA 1
ATOM 586 C C . PRO A 1 75 ? 12.750 26.487 29.869 1.00 54.75 75 PRO A C 1
ATOM 588 O O . PRO A 1 75 ? 12.757 27.319 28.951 1.00 54.75 75 PRO A O 1
ATOM 591 N N . PRO A 1 76 ? 12.980 26.857 31.143 1.00 50.09 76 PRO A N 1
ATOM 592 C CA . PRO A 1 76 ? 13.242 28.240 31.508 1.00 50.09 76 PRO A CA 1
ATOM 593 C C . PRO A 1 76 ? 14.557 28.703 30.870 1.00 50.09 76 PRO A C 1
ATOM 595 O O . PRO A 1 76 ? 15.608 28.086 31.043 1.00 50.09 76 PRO A O 1
ATOM 598 N N . ARG A 1 77 ? 14.503 29.814 30.121 1.00 52.50 77 ARG A N 1
ATOM 599 C CA . ARG A 1 77 ? 15.689 30.465 29.550 1.00 52.50 77 ARG A CA 1
ATOM 600 C C . ARG A 1 77 ? 16.596 30.932 30.690 1.00 52.50 77 ARG A C 1
ATOM 602 O O . ARG A 1 77 ? 16.295 31.915 31.364 1.00 52.50 77 ARG A O 1
ATOM 609 N N . SER A 1 78 ? 17.717 30.243 30.889 1.00 50.75 78 SER A N 1
ATOM 610 C CA . SER A 1 78 ? 18.764 30.668 31.813 1.00 50.75 78 SER A CA 1
ATOM 611 C C . SER A 1 78 ? 19.420 31.947 31.293 1.00 50.75 78 SER A C 1
ATOM 613 O O . SER A 1 78 ? 20.123 31.958 30.280 1.00 50.75 78 SER A O 1
ATOM 615 N N . ARG A 1 79 ? 19.149 33.035 32.003 1.00 49.69 79 ARG A N 1
ATOM 616 C CA . ARG A 1 79 ? 19.799 34.335 31.892 1.00 49.69 79 ARG A CA 1
ATOM 617 C C . ARG A 1 79 ? 21.285 34.235 32.277 1.00 49.69 79 ARG A C 1
ATOM 619 O O . ARG A 1 79 ? 21.628 33.580 33.252 1.00 49.69 79 ARG A O 1
ATOM 626 N N . GLU A 1 80 ? 22.105 34.975 31.526 1.00 47.34 80 GLU A N 1
ATOM 627 C CA . GLU A 1 80 ? 23.513 35.343 31.770 1.00 47.34 80 GLU A CA 1
ATOM 628 C C . GLU A 1 80 ? 24.592 34.249 31.693 1.00 47.34 80 GLU A C 1
ATOM 630 O O . GLU A 1 80 ? 24.739 33.431 32.594 1.00 47.34 80 GLU A O 1
ATOM 635 N N . ARG A 1 81 ? 25.518 34.404 30.728 1.00 47.06 81 ARG A N 1
ATOM 636 C CA . ARG A 1 81 ? 26.906 34.800 31.044 1.00 47.06 81 ARG A CA 1
ATOM 637 C C . ARG A 1 81 ? 27.705 35.250 29.810 1.00 47.06 81 ARG A C 1
ATOM 639 O O . ARG A 1 81 ? 27.714 34.624 28.760 1.00 47.06 81 ARG A O 1
ATOM 646 N N . ARG A 1 82 ? 28.350 36.396 30.022 1.00 45.44 82 ARG A N 1
ATOM 647 C CA . ARG A 1 82 ? 29.388 37.110 29.264 1.00 45.44 82 ARG A CA 1
ATOM 648 C C . ARG A 1 82 ? 30.407 36.192 28.569 1.00 45.44 82 ARG A C 1
ATOM 650 O O . ARG A 1 82 ? 30.835 35.209 29.161 1.00 45.44 82 ARG A O 1
ATOM 657 N N . GLY A 1 83 ? 30.901 36.606 27.399 1.00 42.66 83 GLY A N 1
ATOM 658 C CA . GLY A 1 83 ? 32.077 35.989 26.775 1.00 42.66 83 GLY A CA 1
ATOM 659 C C . GLY A 1 83 ? 32.409 36.552 25.394 1.00 42.66 83 GLY A C 1
ATOM 660 O O . GLY A 1 83 ? 31.994 36.015 24.378 1.00 42.66 83 GLY A O 1
ATOM 661 N N . HIS A 1 84 ? 33.137 37.662 25.376 1.00 46.12 84 HIS A N 1
ATOM 662 C CA . HIS A 1 84 ? 33.830 38.246 24.226 1.00 46.12 84 HIS A CA 1
ATOM 663 C C . HIS A 1 84 ? 34.773 37.208 23.591 1.00 46.12 84 HIS A C 1
ATOM 665 O O . HIS A 1 84 ? 35.549 36.669 24.359 1.00 46.12 84 HIS A O 1
ATOM 671 N N . HIS A 1 85 ? 34.740 36.959 22.268 1.00 49.97 85 HIS A N 1
ATOM 672 C CA . HIS A 1 85 ? 35.907 36.609 21.423 1.00 49.97 85 HIS A CA 1
ATOM 673 C C . HIS A 1 85 ? 35.592 36.758 19.912 1.00 49.97 85 HIS A C 1
ATOM 675 O O . HIS A 1 85 ? 34.435 36.623 19.507 1.00 49.97 85 HIS A O 1
ATOM 681 N N . PRO A 1 86 ? 36.594 37.111 19.078 1.00 47.12 86 PRO A N 1
ATOM 682 C CA . PRO A 1 86 ? 36.422 37.754 17.775 1.00 47.12 86 PRO A CA 1
ATOM 683 C C . PRO A 1 86 ? 36.323 36.756 16.610 1.00 47.12 86 PRO A C 1
ATOM 685 O O . PRO A 1 86 ? 36.9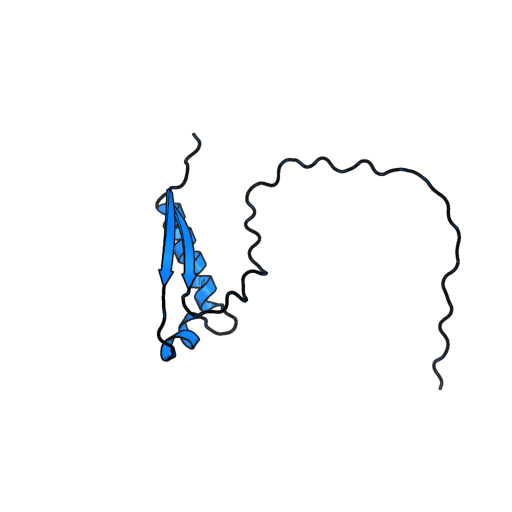00 35.672 16.642 1.00 47.12 86 PRO A O 1
ATOM 688 N N . ARG A 1 87 ? 35.607 37.146 15.547 1.00 53.44 87 ARG A N 1
ATOM 689 C CA . ARG A 1 87 ? 35.459 36.358 14.310 1.00 53.44 87 ARG A CA 1
ATOM 690 C C . ARG A 1 87 ? 36.802 36.252 13.558 1.00 53.44 87 ARG A C 1
ATOM 692 O O . ARG A 1 87 ? 37.440 37.288 13.365 1.00 53.44 87 ARG A O 1
ATOM 699 N N . PRO A 1 88 ? 37.219 35.060 13.091 1.00 50.97 88 PRO A N 1
ATOM 700 C CA . PRO A 1 88 ? 38.441 34.902 12.310 1.00 50.97 88 PRO A CA 1
ATOM 701 C C . PRO A 1 88 ? 38.280 35.351 10.847 1.00 50.97 88 PRO A C 1
ATOM 703 O O . PRO A 1 88 ? 37.203 35.308 10.254 1.00 50.97 88 PRO A O 1
ATOM 706 N N . ILE A 1 89 ? 39.411 35.806 10.314 1.00 55.44 89 ILE A N 1
ATOM 707 C CA . ILE A 1 89 ? 39.677 36.440 9.018 1.00 55.44 89 ILE A CA 1
ATOM 708 C C . ILE A 1 89 ? 39.414 35.499 7.833 1.00 55.44 89 ILE A C 1
ATOM 710 O O . ILE A 1 89 ? 39.887 34.366 7.828 1.00 55.44 89 ILE A O 1
ATOM 714 N N . ALA A 1 90 ? 38.791 36.020 6.771 1.00 53.53 90 ALA A N 1
ATOM 715 C CA . ALA A 1 90 ? 38.852 35.437 5.431 1.00 53.53 90 ALA A CA 1
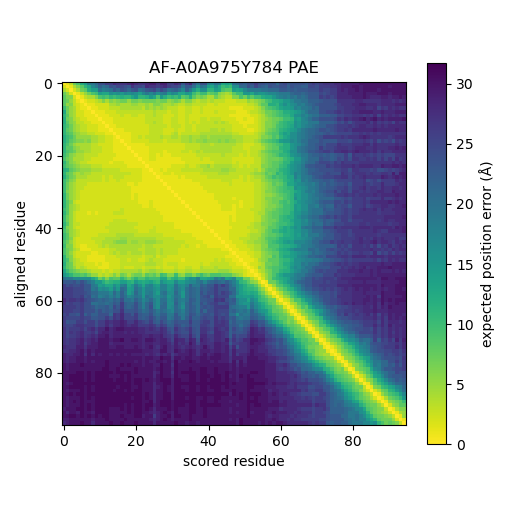ATOM 716 C C . ALA A 1 90 ? 39.406 36.472 4.430 1.00 53.53 90 ALA A C 1
ATOM 718 O O . ALA A 1 90 ? 38.783 37.497 4.162 1.00 53.53 90 ALA A O 1
ATOM 719 N N . LYS A 1 91 ? 40.592 36.198 3.878 1.00 58.91 91 LYS A N 1
ATOM 720 C CA . LYS A 1 91 ? 41.138 36.754 2.621 1.00 58.91 91 LYS A CA 1
ATOM 721 C C . LYS A 1 91 ? 41.440 35.550 1.702 1.00 58.91 91 LYS A C 1
ATOM 723 O O . LYS A 1 91 ? 41.630 34.470 2.261 1.00 58.91 91 LYS A O 1
ATOM 728 N N . PRO A 1 92 ? 41.633 35.678 0.372 1.00 46.53 92 PRO A N 1
ATOM 729 C CA . PRO A 1 92 ? 41.388 36.794 -0.554 1.00 46.53 92 PRO A CA 1
ATOM 730 C C . PRO A 1 92 ? 40.529 36.367 -1.777 1.00 46.53 92 PRO A C 1
ATOM 732 O O . PRO A 1 92 ? 40.381 35.181 -2.060 1.00 46.53 92 PRO A O 1
ATOM 735 N N . ARG A 1 93 ? 40.024 37.312 -2.583 1.00 50.03 93 ARG A N 1
ATOM 736 C CA . ARG A 1 93 ? 39.715 37.036 -4.001 1.00 50.03 93 ARG A CA 1
ATOM 737 C C . ARG A 1 93 ? 40.320 38.123 -4.880 1.00 50.03 93 ARG A C 1
ATOM 739 O O . ARG A 1 93 ? 39.994 39.295 -4.746 1.00 50.03 93 ARG A O 1
ATOM 746 N N . THR A 1 94 ? 41.235 37.677 -5.725 1.00 50.19 94 THR A N 1
ATOM 747 C CA . THR A 1 94 ? 41.893 38.380 -6.822 1.00 50.19 94 THR A CA 1
ATOM 748 C C . THR A 1 94 ? 40.895 38.861 -7.873 1.00 50.19 94 THR A C 1
ATOM 750 O O . THR A 1 94 ? 39.986 38.119 -8.253 1.00 50.19 94 THR A O 1
ATOM 753 N N . ARG A 1 95 ? 41.135 40.064 -8.399 1.00 43.69 95 ARG A N 1
ATOM 754 C CA . ARG A 1 95 ? 41.121 40.349 -9.835 1.00 43.69 95 ARG A CA 1
ATOM 755 C C . ARG A 1 95 ? 42.020 41.544 -10.116 1.00 43.69 95 ARG A C 1
ATOM 757 O O . ARG A 1 95 ? 41.983 42.481 -9.292 1.00 43.69 95 ARG A O 1
#

Organism: NCBI:txid1357546

Nearest PDB structures (foldseek):
  1gtz-assembly1_C  TM=6.198E-01  e=1.684E+00  Streptomyces coelicolor
  8xhs-assembly1_A  TM=6.514E-01  e=3.117E+00  Kurthia massiliensis
  8u9o-assembly1_B  TM=4.946E-01  e=9.105E-01  Acetivibrio thermocellus DSM 1313
  2cjf-assembly1_C  TM=5.622E-01  e=6.174E+00  Streptomyces coelicolor
  4bqq-assembly1_A  TM=4.375E-01  e=8.690E+00  Lomovskayavirus C31

Mean predicted aligned error: 16.46 Å

pLDDT: mean 73.16, std 22.09, range [39.12, 97.19]

InterPro domains:
  IPR020627 RNA-binding protein KhpA [PTHR34654] (6-54)

Radius of gyration: 24.74 Å; Cα contacts (8 Å, |Δi|>4): 56; chains: 1; bounding box: 58×50×45 Å

Sequence (95 aa):
MSHTLKRAWIRIAFDSEDKGKVFGRGGRNIQAIRTVIAASAELAGYSVYLDIYGSTAQNRDGMSFDEEQEERLPPPRSRERRGHHPRPIAKPRTR

=== Feature glossary ===
Feature key, reading from the visual/contextual features back to the raw sequence:

Rendered structure images. Structure images are PyMOL renders from six orthogonal camera directions. Cartoon representation draws helices as coils and strands as arrows; sticks shows the backbone as bonds; surface shows the solvent-excluded envelope. Rainbow coloring maps sequence position to hue (blue→red, N→C); chain coloring assigns a distinct color per polypeptide.

Contact-map, Ramachandran, and PAE plots. Three diagnostic plots accompany the record. The Cα contact map visualizes the tertiary structure as a 2D adjacency matrix (8 Å cutoff, sequence-local contacts suppressed). The Ramachandran plot shows the distribution of backbone (φ, ψ) torsions, with points in the α and β basins reflecting secondary structure content. The PAE plot shows AlphaFold's inter-residue confidence as a color matrix.

InterPro / GO / CATH / organism. The annotation block draws on four external resources. InterPro: which protein families and domains the sequence belongs to. GO: standardized terms for what the protein does, what process it participates in, and where in the cell it acts. CATH: which structural fold it has in the CATH hierarchy. Organism: the species of origin.

Nearest PDB structures. Structural nearest neighbors (via Foldseek easy-search vs the PDB). Reported per hit: target PDB id, E-value, and alignment TM-score. A TM-score above ~0.5 is the conventional threshold for 'same fold'.

Predicted aligned error. Predicted aligned error is AlphaFold's pairwise confidence. Unlike pLDDT (per-residue), PAE is per-residue-pair and captures whether two parts of the structure are correctly placed relative to each other. Units are ångströms of expected positional error.

Solvent-accessible surface area. SASA measures how much of the protein is reachable by solvent. It is computed by rolling a water-sized probe over the atomic surface and summing the exposed area (Å²). Per-residue SASA distinguishes core (buried, low SASA) from surface (exposed, high SASA) residues; total SASA is a whole-molecule size measure.

B-factor. Crystallographic B-factors measure how much each atom's electron density is smeared out, in Å². They rise in mobile loops and surface residues and fall in the buried interior. In AlphaFold models this column is repurposed to hold pLDDT instead.

pLDDT. For AlphaFold models, the B-factor field carries pLDDT — the model's own estimate of local accuracy on a 0–100 scale. Regions with pLDDT<50 should be treated as essentially unmodeled; they often correspond to intrinsically disordered segments.

Backbone torsions (φ/ψ). φ (phi) and ψ (psi) are the two rotatable backbone dihedrals per residue: φ is the C(i-1)–N–Cα–C torsion, ψ is the N–Cα–C–N(i+1) torsion, both in degrees on (−180°, 180°]. α-helical residues cluster near (−60°, −45°); β-strand residues near (−120°, +130°). A Ramachandran plot is simply a scatter of (φ, ψ) for every residue.

Radius of gyration, Cα contacts, bounding box. Radius of gyration (Rg) is the root-mean-square distance of Cα atoms from their centroid — a single number for overall size and compactness. A globular domain of N residues has Rg ≈ 2.2·N^0.38 Å; an extended or disordered chain has a much larger Rg. The Cα contact count is the number of residue pairs whose Cα atoms are within 8 Å and are more than four positions apart in sequence — a standard proxy for tertiary packing density. The bounding box is the smallest axis-aligned box enclosing all Cα atoms.

Secondary structure (3-state, P-SEA). Three-state secondary structure (P-SEA) collapses the eight DSSP classes into helix (a), strand (b), and coil (c). P-SEA assigns these from Cα geometry alone — distances and angles — without requiring backbone oxygens, so it works on any Cα trace.

Secondary structure (8-state, DSSP). Secondary structure is the local, repeating backbone conformation. DSSP classifies it into eight states by reading the hydrogen-bond network: three helix types (H, G, I), two β types (E, B), two non-regular types (T, S), and unstructured coil (-).

Foldseek 3Di. The Foldseek 3Di string encodes local tertiary geometry as a 20-letter alphabet — one character per residue — derived from the relative positions of nearby Cα atoms. Unlike the amino-acid sequence, 3Di is a direct function of the 3D structure, so two proteins with the same fold have similar 3Di strings even at low sequence identity.

mmCIF coordinates. Structure coordinates are given as an mmCIF _atom_site loop: one row per atom with element, res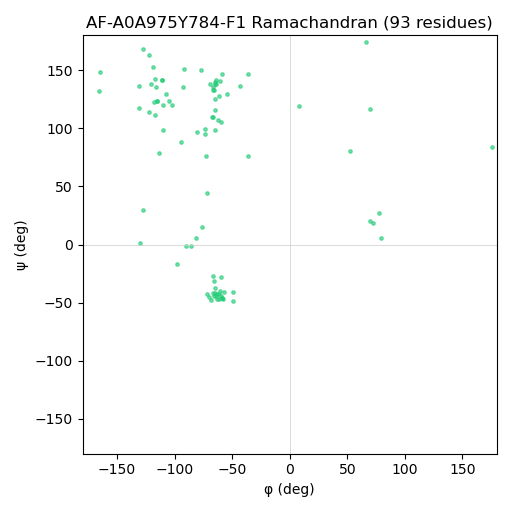idue name, chain id, sequence number, and x/y/z position in Å. Only the four main-chain atoms per residue are included here; side chains are omitted to keep the record compact.

Sequence. This is the polypeptide sequence — one letter per residue, N-terminus first. Length ranges from a few dozen residues for small domains to over a thousand for large multi-domain proteins.